Protein AF-A0A379W2W3-F1 (afdb_monomer)

Sequence (124 aa):
MHGTTTGPQAVVPNVKVYTAGKKMALPVEGRGEFAWLLTTEEGEHYKGRVTGGKKLNLPATLPEGYHTLTLTQDEQRTHCRIIVAPPRCYEPQALLEGKNCGGPASSFILCVQKKTGVLAISAI

Radius of gyration: 19.05 Å; Cα contacts (8 Å, |Δi|>4): 194; chains: 1; bounding box: 45×38×50 Å

Solvent-accessible surface area (backbone atoms only — not comparable to full-atom values): 7799 Å² total; per-residue (Å²): 134,86,79,80,78,83,63,90,79,61,46,52,59,64,62,47,79,44,49,49,81,41,90,42,69,44,67,29,42,66,75,58,69,29,41,37,41,37,33,43,72,91,63,54,77,47,74,54,74,43,48,33,71,37,65,47,70,53,74,54,83,54,69,70,46,60,25,44,34,37,39,36,43,95,91,49,74,47,65,26,39,39,32,27,37,69,87,63,80,86,72,58,66,53,61,77,68,70,47,87,78,86,64,66,71,84,79,50,65,90,65,69,81,70,94,57,100,67,91,77,84,78,82,130

InterPro domains:
  IPR048458 MalQ, N-terminal beta-sandwich domain [PF21226] (11-86)

Mean predicted aligned error: 12.09 Å

Nearest PDB structures (foldseek):
  4s3q-assembly3_C  TM=9.446E-01  e=6.949E-14  Escherichia coli K-12
  4s3r-assembly1_A  TM=9.512E-01  e=1.247E-13  Escherichia coli K-12
  4s3p-assembly1_A  TM=8.879E-01  e=2.110E-13  Escherichia coli K-12
  3s5l-assembly1_G  TM=6.372E-01  e=1.552E-02  Homo sapiens
  8w90-assembly2_D  TM=6.416E-01  e=2.204E-02  Homo sapiens

Organism: Salmonella enterica I (NCBI:txid59201)

pLDDT: mean 77.81, std 21.65, range [30.59, 97.12]

Fo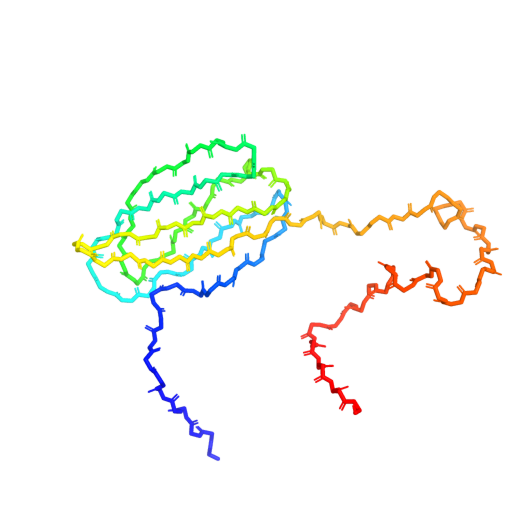ldseek 3Di:
DDDPPDDPDAQFDQEDEAEQQDWDWTQGADADKKWKWKAAPVGDIDIDMDGHRGIDTDDSNRDAAWMWMWIDDPHDIDIYIYGYHYPDFDDDPCVVVVHPPPDPVVVCPSPPPPVDPDPDPDDD

Structure (mmCIF, N/CA/C/O backbone):
data_AF-A0A379W2W3-F1
#
_entry.id   AF-A0A379W2W3-F1
#
loop_
_atom_site.group_PDB
_atom_site.id
_atom_site.type_symbol
_atom_site.label_atom_id
_atom_site.label_alt_id
_atom_site.label_comp_id
_atom_site.label_asym_id
_atom_site.label_entity_id
_atom_site.label_seq_id
_atom_site.pdbx_PDB_ins_code
_atom_site.Cartn_x
_atom_site.Cartn_y
_atom_site.Cartn_z
_atom_site.occupancy
_atom_site.B_iso_or_equiv
_atom_site.auth_seq_id
_atom_site.auth_comp_id
_atom_site.auth_asym_id
_atom_site.auth_atom_id
_atom_site.pdbx_PDB_model_num
ATOM 1 N N . MET A 1 1 ? 9.564 -26.510 20.839 1.00 38.81 1 MET A N 1
ATOM 2 C CA . MET A 1 1 ? 8.478 -25.640 21.340 1.00 38.81 1 MET A CA 1
ATOM 3 C C . MET A 1 1 ? 8.761 -24.234 20.832 1.00 38.81 1 MET A C 1
ATOM 5 O O . MET A 1 1 ? 9.670 -23.597 21.343 1.00 38.81 1 MET A O 1
ATOM 9 N N . HIS A 1 2 ? 8.106 -23.798 19.753 1.00 41.34 2 HIS A N 1
ATOM 10 C CA . HIS A 1 2 ? 8.296 -22.441 19.231 1.00 41.34 2 HIS A CA 1
ATOM 11 C C . HIS A 1 2 ? 7.468 -21.479 20.081 1.00 41.34 2 HIS A C 1
ATOM 13 O O . HIS A 1 2 ? 6.242 -21.495 20.012 1.00 41.34 2 HIS A O 1
ATOM 19 N N . GLY A 1 3 ? 8.140 -20.692 20.922 1.00 35.88 3 GLY A N 1
ATOM 20 C CA . GLY A 1 3 ? 7.509 -19.601 21.651 1.00 35.88 3 GLY A CA 1
ATOM 21 C C . GLY A 1 3 ? 7.083 -18.517 20.669 1.00 35.88 3 GLY A C 1
ATOM 22 O O . GLY A 1 3 ? 7.923 -17.865 20.053 1.00 35.88 3 GLY A O 1
ATOM 23 N N . THR A 1 4 ? 5.779 -18.332 20.502 1.00 41.38 4 THR A N 1
ATOM 24 C CA . THR A 1 4 ? 5.225 -17.125 19.891 1.00 41.38 4 THR A CA 1
ATOM 25 C C . THR A 1 4 ? 5.308 -16.013 20.927 1.00 41.38 4 THR A C 1
ATOM 27 O O . THR A 1 4 ? 4.426 -15.868 21.772 1.00 41.38 4 THR A O 1
ATOM 30 N N . THR A 1 5 ? 6.394 -15.248 20.902 1.00 40.19 5 THR A N 1
ATOM 31 C CA . THR A 1 5 ? 6.471 -13.984 21.635 1.00 40.19 5 THR A CA 1
ATOM 32 C C . THR A 1 5 ? 5.576 -12.980 20.914 1.00 40.19 5 THR A C 1
ATOM 34 O O . THR A 1 5 ? 5.968 -12.403 19.900 1.00 40.19 5 THR A O 1
ATOM 37 N N . THR A 1 6 ? 4.349 -12.804 21.405 1.00 45.97 6 THR A N 1
ATOM 38 C CA . THR A 1 6 ? 3.434 -11.747 20.961 1.00 45.97 6 THR A CA 1
ATOM 39 C C . THR A 1 6 ? 3.998 -10.400 21.409 1.00 45.97 6 THR A C 1
ATOM 41 O O . THR A 1 6 ? 3.735 -9.934 22.515 1.00 45.97 6 THR A O 1
ATOM 44 N N . GLY A 1 7 ? 4.820 -9.790 20.555 1.00 47.72 7 GLY A N 1
ATOM 45 C CA . GLY A 1 7 ? 5.069 -8.352 20.607 1.00 47.72 7 GLY A CA 1
ATOM 46 C C . GLY A 1 7 ? 3.791 -7.571 20.261 1.00 47.72 7 GLY A C 1
ATOM 47 O O . GLY A 1 7 ? 2.829 -8.167 19.769 1.00 47.72 7 GLY A O 1
ATOM 48 N N . PRO A 1 8 ? 3.745 -6.250 20.505 1.00 55.72 8 PRO A N 1
ATOM 49 C CA . PRO A 1 8 ? 2.603 -5.420 20.127 1.00 55.72 8 PRO A CA 1
ATOM 50 C C . PRO A 1 8 ? 2.299 -5.592 18.632 1.00 55.72 8 PRO A C 1
ATOM 52 O O . PRO A 1 8 ? 3.113 -5.266 17.768 1.00 55.72 8 PRO A O 1
ATOM 55 N N . GLN A 1 9 ? 1.134 -6.164 18.332 1.00 64.88 9 GLN A N 1
ATOM 56 C CA . GLN A 1 9 ? 0.707 -6.457 16.970 1.00 64.88 9 GLN A CA 1
ATOM 57 C C . GLN A 1 9 ? 0.292 -5.147 16.294 1.00 64.88 9 GLN A C 1
ATOM 59 O O . GLN A 1 9 ? -0.723 -4.549 16.647 1.00 64.88 9 GLN A O 1
ATOM 64 N N . ALA A 1 10 ? 1.106 -4.674 15.350 1.00 81.44 10 ALA A N 1
ATOM 65 C CA . ALA A 1 10 ? 0.823 -3.453 14.605 1.00 81.44 10 ALA A CA 1
ATOM 66 C C . ALA A 1 10 ? -0.463 -3.603 13.770 1.00 81.44 10 ALA A C 1
ATOM 68 O O . ALA A 1 10 ? -0.676 -4.639 13.139 1.00 81.44 10 ALA A O 1
ATOM 69 N N . VAL A 1 11 ? -1.293 -2.552 13.740 1.00 91.56 11 VAL A N 1
ATOM 70 C CA . VA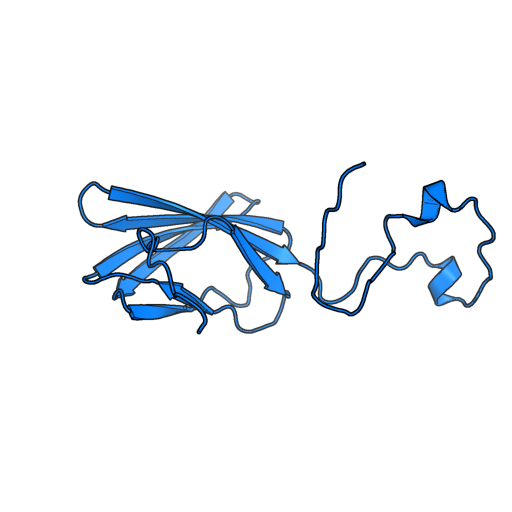L A 1 11 ? -2.562 -2.487 12.979 1.00 91.56 11 VAL A CA 1
ATOM 71 C C . VAL A 1 11 ? -2.341 -2.797 11.496 1.00 91.56 11 VAL A C 1
ATOM 73 O O . VAL A 1 11 ? -3.133 -3.490 10.865 1.00 91.56 11 VAL A O 1
ATOM 76 N N . VAL A 1 12 ? -1.238 -2.304 10.938 1.00 92.69 12 VAL A N 1
ATOM 77 C CA . VAL A 1 12 ? -0.777 -2.604 9.582 1.00 92.69 12 VAL A CA 1
ATOM 78 C C . VAL A 1 12 ? 0.739 -2.796 9.594 1.00 92.69 12 VAL A C 1
ATOM 80 O O . VAL A 1 12 ? 1.421 -2.228 10.448 1.00 92.69 12 VAL A O 1
ATOM 83 N N . PRO A 1 13 ? 1.299 -3.579 8.657 1.00 92.31 13 PRO A N 1
ATOM 84 C CA . PRO A 1 13 ? 2.745 -3.661 8.497 1.00 92.31 13 PRO A CA 1
ATOM 85 C C . PRO A 1 13 ? 3.320 -2.316 8.035 1.00 92.31 13 PRO A C 1
ATOM 87 O O . PRO A 1 13 ? 2.673 -1.583 7.292 1.00 92.31 13 PRO A O 1
ATOM 90 N N . ASN A 1 14 ? 4.581 -2.035 8.373 1.00 90.69 14 ASN A N 1
ATOM 91 C CA . ASN A 1 14 ? 5.267 -0.821 7.910 1.00 90.69 14 ASN A CA 1
ATOM 92 C C . ASN A 1 14 ? 5.394 -0.763 6.379 1.00 90.69 14 ASN A C 1
ATOM 94 O O . ASN A 1 14 ? 5.339 0.313 5.789 1.00 90.69 14 ASN A O 1
ATOM 98 N N . VAL A 1 15 ? 5.567 -1.920 5.729 1.00 93.00 15 VAL A N 1
ATOM 99 C CA . VAL A 1 15 ? 5.700 -2.043 4.272 1.00 93.00 15 VAL A CA 1
ATOM 100 C C . VAL A 1 15 ? 4.920 -3.258 3.781 1.00 93.00 15 VAL A C 1
ATOM 102 O O . VAL A 1 15 ? 4.965 -4.328 4.395 1.00 93.00 15 VAL A O 1
ATOM 105 N N . LYS A 1 16 ? 4.238 -3.117 2.644 1.00 94.06 16 LYS A N 1
ATOM 106 C CA . LYS A 1 16 ? 3.584 -4.214 1.935 1.00 94.06 16 LYS A CA 1
ATOM 107 C C . LYS A 1 16 ? 3.845 -4.114 0.436 1.00 94.06 16 LYS A C 1
ATOM 109 O O . LYS A 1 16 ? 3.624 -3.069 -0.162 1.00 94.06 16 LYS A O 1
ATOM 114 N N . VAL A 1 17 ? 4.272 -5.222 -0.165 1.00 93.44 17 VAL A N 1
ATOM 115 C CA . VAL A 1 17 ? 4.526 -5.320 -1.608 1.00 93.44 17 VAL A CA 1
ATOM 116 C C . VAL A 1 17 ? 3.411 -6.119 -2.280 1.00 93.44 17 VAL A C 1
ATOM 118 O O . VAL A 1 17 ? 3.026 -7.184 -1.788 1.00 93.44 17 VAL A O 1
ATOM 121 N N . TYR A 1 18 ? 2.917 -5.613 -3.405 1.00 92.12 18 TYR A N 1
ATOM 122 C CA . TYR A 1 18 ? 1.964 -6.262 -4.297 1.00 92.12 18 TYR A CA 1
ATOM 123 C C . TYR A 1 18 ? 2.525 -6.351 -5.713 1.00 92.12 18 TYR A C 1
ATOM 125 O O . TYR A 1 18 ? 3.432 -5.617 -6.090 1.00 92.12 18 TYR A O 1
ATOM 133 N N . THR A 1 19 ? 1.956 -7.254 -6.506 1.00 90.50 19 THR A N 1
ATOM 134 C CA . THR A 1 19 ? 2.203 -7.316 -7.948 1.00 90.50 19 THR A CA 1
ATOM 135 C C . THR A 1 19 ? 1.086 -6.582 -8.679 1.00 90.50 19 THR A C 1
ATOM 137 O O . THR A 1 19 ? -0.088 -6.823 -8.376 1.00 90.50 19 THR A O 1
ATOM 140 N N . ALA A 1 20 ? 1.440 -5.741 -9.649 1.00 89.44 20 ALA A N 1
ATOM 141 C CA . ALA A 1 20 ? 0.487 -5.063 -10.523 1.00 89.44 20 ALA A CA 1
ATOM 142 C C . ALA A 1 20 ? -0.493 -6.057 -11.175 1.00 89.44 20 ALA A C 1
ATOM 144 O O . ALA A 1 20 ? -0.138 -7.197 -11.494 1.00 89.44 20 ALA A O 1
ATOM 145 N N . GLY A 1 21 ? -1.756 -5.647 -11.318 1.00 86.75 21 GLY A N 1
ATOM 146 C CA . GLY A 1 21 ? -2.816 -6.463 -11.923 1.00 86.75 21 GLY A CA 1
ATOM 147 C C . GLY A 1 21 ? -3.317 -7.648 -11.081 1.00 86.75 21 GLY A C 1
ATOM 148 O O . GLY A 1 21 ? -4.225 -8.357 -11.516 1.00 86.75 21 GLY A O 1
ATOM 149 N N . LYS A 1 22 ? -2.778 -7.885 -9.875 1.00 88.44 22 LYS A N 1
ATOM 150 C CA . LYS A 1 22 ? -3.295 -8.902 -8.939 1.00 88.44 22 LYS A CA 1
ATOM 151 C C . LYS A 1 22 ? -4.182 -8.279 -7.865 1.00 88.44 22 LYS A C 1
ATOM 153 O O . LYS A 1 22 ? -4.084 -7.100 -7.547 1.00 88.44 22 LYS A O 1
ATOM 158 N N . LYS A 1 23 ? -5.029 -9.106 -7.242 1.00 90.88 23 LYS A N 1
ATOM 159 C CA . LYS A 1 23 ? -5.846 -8.692 -6.096 1.00 90.88 23 LYS A CA 1
ATOM 160 C C . LYS A 1 23 ? -4.951 -8.294 -4.918 1.00 90.88 23 LYS A C 1
ATOM 162 O O . LYS A 1 23 ? -4.215 -9.124 -4.385 1.00 90.88 23 LYS A O 1
ATOM 167 N N . MET A 1 24 ? -5.067 -7.044 -4.485 1.00 93.12 24 MET A N 1
ATOM 168 C CA . MET A 1 24 ? -4.293 -6.478 -3.383 1.00 93.12 24 MET A CA 1
ATOM 169 C C . MET A 1 24 ? -5.160 -6.414 -2.125 1.00 93.12 24 MET A C 1
ATOM 171 O O . MET A 1 24 ? -6.105 -5.632 -2.061 1.00 93.12 24 MET A O 1
ATOM 175 N N . ALA A 1 25 ? -4.866 -7.260 -1.137 1.00 94.38 25 ALA A N 1
ATOM 176 C CA . ALA A 1 25 ? -5.622 -7.342 0.112 1.00 94.38 25 ALA A CA 1
ATOM 177 C C . ALA A 1 25 ? -4.690 -7.189 1.321 1.00 94.38 25 ALA A C 1
ATOM 179 O O . ALA A 1 25 ? -3.893 -8.086 1.616 1.00 94.38 25 ALA A O 1
ATOM 180 N N . LEU A 1 26 ? -4.811 -6.063 2.024 1.00 94.12 26 LEU A N 1
ATOM 181 C CA . LEU A 1 26 ? -4.034 -5.748 3.218 1.00 94.12 26 LEU A CA 1
ATOM 182 C C . LEU A 1 26 ? -4.803 -6.209 4.464 1.00 94.12 26 LEU A C 1
ATOM 184 O O . LEU A 1 26 ? -5.919 -5.735 4.675 1.00 94.12 26 LEU A O 1
ATOM 188 N N . PRO A 1 27 ? -4.260 -7.116 5.293 1.00 93.19 27 PRO A N 1
ATOM 189 C CA . PRO A 1 27 ? -4.851 -7.388 6.597 1.00 93.19 27 PRO A CA 1
ATOM 190 C C . PRO A 1 27 ? -4.731 -6.141 7.479 1.00 93.19 27 PRO A C 1
ATOM 192 O O . PRO A 1 27 ? -3.654 -5.552 7.567 1.00 93.19 27 PRO A O 1
ATOM 195 N N . VAL A 1 28 ? -5.845 -5.740 8.088 1.00 94.25 28 VAL A N 1
ATOM 196 C CA . VAL A 1 28 ? -5.888 -4.673 9.088 1.00 94.25 28 VAL A CA 1
ATOM 197 C C . VAL A 1 28 ? -6.185 -5.329 10.423 1.00 94.25 28 VAL A C 1
ATOM 199 O O . VAL A 1 28 ? -7.273 -5.867 10.622 1.00 94.25 28 VAL A O 1
ATOM 202 N N . GLU A 1 29 ? -5.209 -5.324 11.316 1.00 93.38 29 GLU A N 1
ATOM 203 C CA . GLU A 1 29 ? -5.316 -5.886 12.659 1.00 93.38 29 GLU A CA 1
ATOM 204 C C . GLU A 1 29 ? -5.980 -4.888 13.620 1.00 93.38 29 GLU A C 1
ATOM 206 O O . GLU A 1 29 ? -6.166 -3.713 13.307 1.00 93.38 29 GLU A O 1
ATOM 211 N N . GLY A 1 30 ? -6.359 -5.351 14.809 1.00 89.62 30 GLY A N 1
ATOM 212 C CA . GLY A 1 30 ? -7.035 -4.518 15.806 1.00 89.62 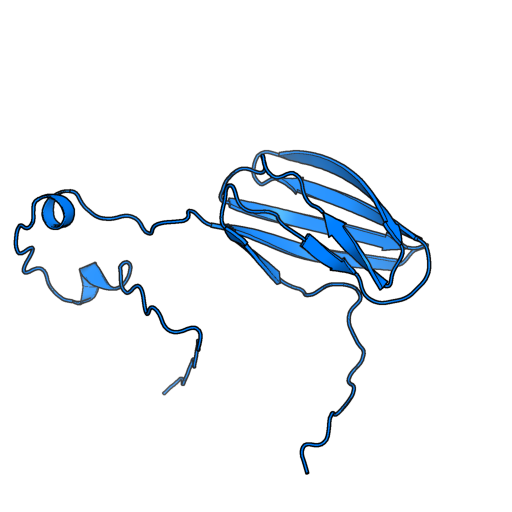30 GLY A CA 1
ATOM 213 C C . GLY A 1 30 ? -8.561 -4.561 15.703 1.00 89.62 30 GLY A C 1
ATOM 214 O O . GLY A 1 30 ? -9.144 -5.480 15.125 1.00 89.62 30 GLY A O 1
ATOM 215 N N . ARG A 1 31 ? -9.231 -3.598 16.340 1.00 90.62 31 ARG A N 1
ATOM 216 C CA . ARG A 1 31 ? -10.695 -3.564 16.497 1.00 90.62 31 ARG A CA 1
ATOM 217 C C . ARG A 1 31 ? -11.231 -2.167 16.211 1.00 90.62 31 ARG A C 1
ATOM 219 O O . ARG A 1 31 ? -10.520 -1.186 16.382 1.00 90.62 31 ARG A O 1
ATOM 226 N N . GLY A 1 32 ? -12.505 -2.090 15.837 1.00 92.50 32 GLY A N 1
ATOM 227 C CA . GLY A 1 32 ? -13.165 -0.830 15.496 1.00 92.50 32 GLY A CA 1
ATOM 228 C C . GLY A 1 32 ? -13.060 -0.489 14.012 1.00 92.50 32 GLY A C 1
ATOM 229 O O . GLY A 1 32 ? -12.686 -1.331 13.193 1.00 92.50 32 GLY A O 1
ATOM 230 N N . GLU A 1 33 ? -13.460 0.728 13.664 1.00 95.88 33 GLU A N 1
ATOM 231 C CA . GLU A 1 33 ? -13.438 1.238 12.296 1.00 95.88 33 GLU A CA 1
ATOM 232 C C . GLU A 1 33 ? -12.245 2.182 12.103 1.00 95.88 33 GLU A C 1
ATOM 234 O O . GLU A 1 33 ? -12.018 3.082 12.906 1.00 95.88 33 GLU A O 1
ATOM 239 N N . PHE A 1 34 ? -11.499 1.976 11.022 1.00 96.44 34 PHE A N 1
ATOM 240 C CA . PHE A 1 34 ? -10.379 2.809 10.605 1.00 96.44 34 PHE A CA 1
ATOM 241 C C . PHE A 1 34 ? -10.770 3.565 9.341 1.00 96.44 34 PHE A C 1
ATOM 243 O O . PHE A 1 34 ? -11.203 2.954 8.357 1.00 96.44 34 PHE A O 1
ATOM 250 N N . ALA A 1 35 ? -10.570 4.879 9.330 1.00 96.94 35 ALA A N 1
ATOM 251 C CA . ALA A 1 35 ? -10.544 5.642 8.091 1.00 96.94 35 ALA A CA 1
ATOM 252 C C . ALA A 1 35 ? -9.183 5.437 7.425 1.00 96.94 35 ALA A C 1
ATOM 254 O O . ALA A 1 35 ? -8.156 5.494 8.095 1.00 96.94 35 ALA A O 1
ATOM 255 N N . TRP A 1 36 ? -9.148 5.207 6.118 1.00 96.81 36 TRP A N 1
ATOM 256 C CA . TRP A 1 36 ? -7.892 5.050 5.394 1.00 96.81 36 TRP A CA 1
ATOM 257 C C . TRP A 1 36 ? -7.787 6.042 4.240 1.00 96.81 36 TRP A C 1
ATOM 259 O O . TRP A 1 36 ? -8.787 6.394 3.611 1.00 96.81 36 TRP A O 1
ATOM 269 N N . LEU A 1 37 ? -6.558 6.481 3.980 1.00 97.12 37 LEU A N 1
ATOM 270 C CA . LEU A 1 37 ? -6.166 7.331 2.863 1.00 97.12 37 LEU A CA 1
ATOM 271 C C . LEU A 1 37 ? -4.923 6.726 2.209 1.00 97.12 37 LEU A C 1
ATOM 273 O O . LEU A 1 37 ? -3.880 6.601 2.848 1.00 97.12 37 LEU A O 1
ATOM 277 N N . LEU A 1 38 ? -5.043 6.350 0.945 1.00 96.94 38 LEU A N 1
ATOM 278 C CA . LEU A 1 38 ? -3.948 5.922 0.090 1.00 96.94 38 LEU A CA 1
ATOM 279 C C . LEU A 1 38 ? -3.590 7.073 -0.848 1.00 96.94 38 LEU A C 1
ATOM 281 O O . LEU A 1 38 ? -4.435 7.519 -1.619 1.00 96.94 38 LEU A O 1
ATOM 285 N N . THR A 1 39 ? -2.341 7.510 -0.800 1.00 96.50 39 THR A N 1
ATOM 286 C CA . THR A 1 39 ? -1.764 8.486 -1.725 1.00 96.50 39 THR A CA 1
ATOM 287 C C . THR A 1 39 ? -0.804 7.755 -2.646 1.00 96.50 39 THR A C 1
ATOM 289 O O . THR A 1 39 ? 0.138 7.109 -2.173 1.00 96.50 39 THR A O 1
ATOM 292 N N . THR A 1 40 ? -1.070 7.817 -3.946 1.00 95.38 40 THR A N 1
ATOM 293 C CA . THR A 1 40 ? -0.179 7.257 -4.965 1.00 95.38 40 THR A CA 1
ATOM 294 C C . THR A 1 40 ? 1.100 8.079 -5.092 1.00 95.38 40 THR A C 1
ATOM 296 O O . THR A 1 40 ? 1.215 9.160 -4.521 1.00 95.38 40 THR A O 1
ATOM 299 N N . GLU A 1 41 ? 2.067 7.563 -5.848 1.00 92.56 41 GLU A N 1
ATOM 300 C CA . GLU A 1 41 ? 3.310 8.286 -6.134 1.00 92.56 41 GLU A CA 1
ATOM 301 C C . GLU A 1 41 ? 3.037 9.562 -6.941 1.00 92.56 41 GLU A C 1
ATOM 303 O O . GLU A 1 41 ? 3.629 10.606 -6.689 1.00 92.56 41 GLU A O 1
ATOM 308 N N . GLU A 1 42 ? 2.067 9.483 -7.851 1.00 92.25 42 GLU A N 1
ATOM 309 C CA . GLU A 1 42 ? 1.642 10.569 -8.736 1.00 92.25 42 GLU A CA 1
ATOM 310 C C . GLU A 1 42 ? 0.733 11.595 -8.036 1.00 92.25 42 GLU A C 1
ATOM 312 O O . GLU A 1 42 ? 0.370 12.608 -8.624 1.00 92.25 42 GLU A O 1
ATOM 317 N N . GLY A 1 43 ? 0.372 11.360 -6.768 1.00 91.81 43 GLY A N 1
ATOM 318 C CA . GLY A 1 43 ? -0.450 12.271 -5.967 1.00 91.81 43 GLY A CA 1
ATOM 319 C C . GLY A 1 43 ? -1.953 11.977 -5.981 1.00 91.81 43 GLY A C 1
ATOM 320 O O . GLY A 1 43 ? -2.695 12.617 -5.243 1.00 91.81 43 GLY A O 1
ATOM 321 N N . GLU A 1 44 ? -2.417 10.978 -6.735 1.00 94.50 44 GLU A N 1
ATOM 322 C CA . GLU A 1 44 ? -3.815 10.526 -6.681 1.00 94.50 44 GLU A CA 1
ATOM 323 C C . GLU A 1 44 ? -4.180 9.985 -5.292 1.00 94.50 44 GLU A C 1
ATOM 325 O O . GLU A 1 44 ? -3.385 9.285 -4.651 1.00 94.50 44 GLU A O 1
ATOM 330 N N . HIS A 1 45 ? -5.408 10.259 -4.848 1.00 94.31 45 HIS A N 1
ATOM 331 C CA . HIS A 1 45 ? -5.884 9.896 -3.517 1.00 94.31 45 HIS A CA 1
ATOM 332 C C . HIS A 1 45 ? -7.077 8.941 -3.565 1.00 94.31 45 HIS A C 1
ATOM 334 O O . HIS A 1 45 ? -8.118 9.238 -4.147 1.00 94.31 45 HIS A O 1
ATOM 340 N N . TYR A 1 46 ? -6.976 7.843 -2.822 1.00 94.88 46 TYR A N 1
ATOM 341 C CA . TYR A 1 46 ? -8.078 6.922 -2.564 1.00 94.88 46 TYR A CA 1
ATOM 342 C C . TYR A 1 46 ? -8.384 6.913 -1.076 1.00 94.88 46 TYR A C 1
ATOM 344 O O . TYR A 1 46 ? -7.476 6.909 -0.249 1.00 94.88 46 TYR A O 1
ATOM 352 N N . LYS A 1 47 ? -9.662 6.886 -0.714 1.00 95.38 47 LYS A N 1
ATOM 353 C CA . LYS A 1 47 ? -10.080 6.901 0.688 1.00 95.38 47 LYS A CA 1
ATOM 354 C C . LYS A 1 47 ? -11.255 5.977 0.933 1.00 95.38 47 LYS A C 1
ATOM 356 O O . LYS A 1 47 ? -12.038 5.694 0.028 1.00 95.38 47 LYS A O 1
ATOM 361 N N . GLY A 1 48 ? -11.415 5.574 2.182 1.00 95.56 48 GLY A N 1
ATOM 362 C CA . GLY A 1 48 ? -12.557 4.786 2.610 1.00 95.56 48 GLY A CA 1
ATOM 363 C C . GLY A 1 48 ? -12.485 4.449 4.087 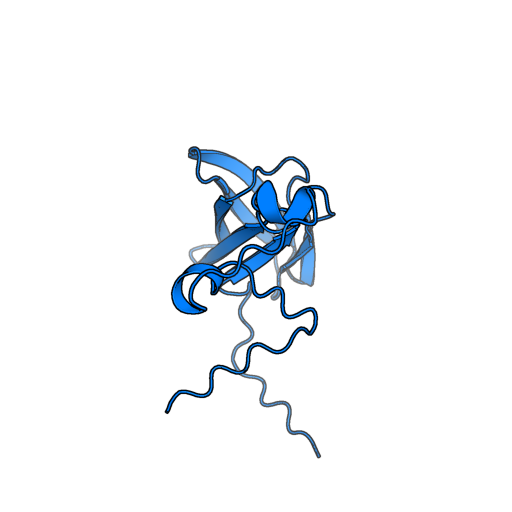1.00 95.56 48 GLY A C 1
ATOM 364 O O . GLY A 1 48 ? -11.757 5.082 4.854 1.00 95.56 48 GLY A O 1
ATOM 365 N N . ARG A 1 49 ? -13.251 3.433 4.480 1.00 96.31 49 ARG A N 1
ATOM 366 C CA . ARG A 1 49 ? -13.219 2.878 5.831 1.00 96.31 49 ARG A CA 1
ATOM 367 C C . ARG A 1 49 ? -13.036 1.370 5.799 1.00 96.31 49 ARG A C 1
ATOM 369 O O . ARG A 1 49 ? -13.369 0.720 4.807 1.00 96.31 49 ARG A O 1
ATOM 376 N N . VAL A 1 50 ? -12.470 0.819 6.865 1.00 95.81 50 VAL A N 1
ATOM 377 C CA . VAL A 1 50 ? -12.278 -0.622 7.039 1.00 95.81 50 VAL A CA 1
ATOM 378 C C . VAL A 1 50 ? -12.401 -0.989 8.511 1.00 95.81 50 VAL A C 1
ATOM 380 O O . VAL A 1 50 ? -11.935 -0.268 9.384 1.00 95.81 50 VAL A O 1
ATOM 383 N N . THR A 1 51 ? -13.043 -2.117 8.801 1.00 95.69 51 THR A N 1
ATOM 384 C CA . THR A 1 51 ? -13.102 -2.656 10.163 1.00 95.69 51 THR A CA 1
ATOM 385 C C . THR A 1 51 ? -11.820 -3.428 10.478 1.00 95.69 51 THR A C 1
ATOM 387 O O . THR A 1 51 ? -11.398 -4.252 9.665 1.00 95.69 51 THR A O 1
ATOM 390 N N . GLY A 1 52 ? -11.245 -3.225 11.663 1.00 93.88 52 GLY A N 1
ATOM 391 C CA . GLY A 1 52 ? -10.167 -4.069 12.184 1.00 93.88 52 GLY A CA 1
ATOM 392 C C . GLY A 1 52 ? -10.567 -5.548 12.225 1.00 93.88 52 GLY A C 1
ATOM 393 O O . GLY A 1 52 ? -11.735 -5.889 12.430 1.00 93.88 52 GLY A O 1
ATOM 394 N N . GLY A 1 53 ? -9.609 -6.427 11.949 1.00 92.25 53 GLY A N 1
ATOM 395 C CA . GLY A 1 53 ? -9.812 -7.861 11.740 1.00 92.25 53 GLY A CA 1
ATOM 396 C C . GLY A 1 53 ? -10.286 -8.232 10.328 1.00 92.25 53 GLY A C 1
ATOM 397 O O . GLY A 1 53 ? -10.428 -9.418 10.024 1.00 92.25 53 GLY A O 1
ATOM 398 N N . LYS A 1 54 ? -10.531 -7.255 9.441 1.00 94.25 54 LYS A N 1
ATOM 399 C CA . LYS A 1 54 ? -10.869 -7.493 8.026 1.00 94.25 54 LYS A CA 1
ATOM 400 C C . LYS A 1 54 ? -9.694 -7.172 7.105 1.00 94.25 54 LYS A C 1
ATOM 402 O O . LYS A 1 54 ? -8.697 -6.564 7.484 1.00 94.25 54 LYS A O 1
ATOM 407 N N . LYS A 1 55 ? -9.830 -7.592 5.846 1.00 93.75 55 LYS A N 1
ATOM 408 C CA . LYS A 1 55 ? -8.886 -7.256 4.779 1.00 93.75 55 LYS A CA 1
ATOM 409 C C . LYS A 1 55 ? -9.366 -6.017 4.030 1.00 93.75 55 LYS A C 1
ATOM 411 O O . LYS A 1 55 ? -10.471 -6.019 3.488 1.00 93.75 55 LYS A O 1
ATOM 416 N N . LEU A 1 56 ? -8.520 -4.996 3.966 1.00 94.94 56 LEU A N 1
ATOM 417 C CA . LEU A 1 56 ? -8.691 -3.849 3.086 1.00 94.94 56 LEU A CA 1
ATOM 418 C C . LEU A 1 56 ? -8.292 -4.254 1.664 1.00 94.94 56 LEU A C 1
ATOM 420 O O . LEU A 1 56 ? -7.133 -4.580 1.415 1.00 94.94 56 LEU A O 1
ATOM 424 N N . ASN A 1 57 ? -9.242 -4.232 0.730 1.00 94.56 57 ASN A N 1
ATOM 425 C CA . ASN A 1 57 ? -8.929 -4.417 -0.684 1.00 94.56 57 ASN A CA 1
ATOM 426 C C . ASN A 1 57 ? -8.524 -3.067 -1.279 1.00 94.56 57 ASN A C 1
ATOM 428 O O . ASN A 1 57 ? -9.311 -2.122 -1.241 1.00 94.56 57 ASN A O 1
ATOM 432 N N . LEU A 1 58 ? -7.309 -2.988 -1.814 1.00 93.12 58 LEU A N 1
ATOM 433 C CA . LEU A 1 58 ? -6.845 -1.811 -2.543 1.00 93.12 58 LEU A CA 1
ATOM 434 C C . LEU A 1 58 ? -7.330 -1.876 -4.004 1.00 93.12 58 LEU A C 1
ATOM 436 O O . LEU A 1 58 ? -7.609 -2.975 -4.502 1.00 93.12 58 LEU A O 1
ATOM 440 N N . PRO A 1 59 ? -7.432 -0.731 -4.703 1.00 89.56 59 PRO A N 1
ATOM 441 C CA . PRO A 1 59 ? -7.774 -0.706 -6.121 1.00 89.56 59 PRO A CA 1
ATOM 442 C C . PRO A 1 59 ? -6.807 -1.567 -6.942 1.00 89.56 59 PRO A C 1
ATOM 444 O O . PRO A 1 59 ? -5.593 -1.447 -6.808 1.00 89.56 59 PRO A O 1
ATOM 447 N N . ALA A 1 60 ? -7.334 -2.428 -7.816 1.00 84.38 60 ALA A N 1
ATOM 448 C CA . ALA A 1 60 ? -6.501 -3.252 -8.699 1.00 84.38 60 ALA A CA 1
ATOM 449 C C . ALA A 1 60 ? -5.821 -2.434 -9.816 1.00 84.38 60 ALA A C 1
ATOM 451 O O . ALA A 1 60 ? -4.865 -2.905 -10.423 1.00 84.38 60 ALA A O 1
ATOM 452 N N . THR A 1 61 ? -6.316 -1.220 -10.068 1.00 87.50 61 THR A N 1
ATOM 453 C CA . THR A 1 61 ? -5.819 -0.254 -11.058 1.00 87.50 61 THR A CA 1
ATOM 454 C C . THR A 1 61 ? -4.710 0.646 -10.513 1.00 87.50 61 THR A C 1
ATOM 456 O O . THR A 1 61 ? -4.393 1.658 -11.129 1.00 87.50 61 THR A O 1
ATOM 459 N N . LEU A 1 62 ? -4.163 0.332 -9.336 1.00 90.88 62 LEU A N 1
ATOM 460 C CA . LEU A 1 62 ? -3.078 1.109 -8.754 1.00 90.88 62 LEU A CA 1
ATOM 461 C C . LEU A 1 62 ? -1.831 0.993 -9.652 1.00 90.88 62 LEU A C 1
ATOM 463 O O . LEU A 1 62 ? -1.477 -0.138 -10.011 1.00 90.88 62 LEU A O 1
ATOM 467 N N . PRO A 1 63 ? -1.195 2.117 -10.035 1.00 92.62 63 PRO A N 1
ATOM 468 C CA . P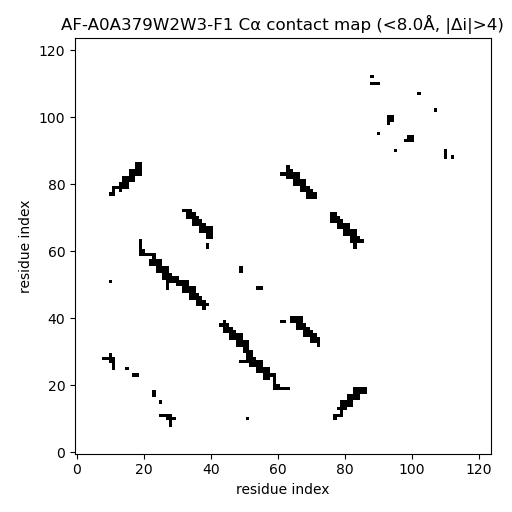RO A 1 63 ? -0.005 2.087 -10.878 1.00 92.62 63 PRO A CA 1
ATOM 469 C C . PRO A 1 63 ? 1.156 1.393 -10.163 1.00 92.62 63 PRO A C 1
ATOM 471 O O . PRO A 1 63 ? 1.141 1.198 -8.950 1.00 92.62 63 PRO A O 1
ATOM 474 N N . GLU A 1 64 ? 2.167 0.994 -10.926 1.00 92.94 64 GLU A N 1
ATOM 475 C CA . GLU A 1 64 ? 3.431 0.534 -10.353 1.00 92.94 64 GLU A CA 1
ATOM 476 C C . GLU A 1 64 ? 4.149 1.702 -9.671 1.00 92.94 64 GLU A C 1
ATOM 478 O O . GLU A 1 64 ? 4.111 2.825 -10.167 1.00 92.94 64 GLU A O 1
ATOM 483 N N . GLY A 1 65 ? 4.795 1.444 -8.534 1.00 92.00 65 GLY A N 1
ATOM 484 C CA . GLY A 1 65 ? 5.517 2.477 -7.794 1.00 92.00 65 GLY A CA 1
ATOM 485 C C . GLY A 1 65 ? 5.364 2.392 -6.281 1.00 92.00 65 GLY A C 1
ATOM 486 O O . GLY A 1 65 ? 5.007 1.351 -5.708 1.00 92.00 65 GLY A O 1
ATOM 487 N N . TYR A 1 66 ? 5.680 3.509 -5.630 1.00 94.81 66 TYR A N 1
ATOM 488 C CA . TYR A 1 66 ? 5.704 3.658 -4.180 1.00 94.81 66 TYR A CA 1
ATOM 489 C C . TYR A 1 66 ? 4.547 4.531 -3.707 1.00 94.81 66 TYR A C 1
ATOM 491 O O . TYR A 1 66 ? 4.445 5.716 -4.011 1.00 94.81 66 TYR A O 1
ATOM 499 N N . HIS A 1 67 ? 3.677 3.959 -2.888 1.00 95.88 67 HIS A N 1
ATOM 500 C CA . HIS A 1 67 ? 2.493 4.635 -2.378 1.00 95.88 67 HIS A CA 1
ATOM 501 C C . HIS A 1 67 ? 2.496 4.661 -0.857 1.00 95.88 67 HIS A C 1
ATOM 503 O O . HIS A 1 67 ? 3.135 3.844 -0.181 1.00 95.88 67 HIS A O 1
ATOM 509 N N . THR A 1 68 ? 1.747 5.605 -0.307 1.00 96.75 68 THR A N 1
ATOM 510 C CA . THR A 1 68 ? 1.620 5.777 1.137 1.00 96.75 68 THR A CA 1
ATOM 511 C C . THR A 1 68 ? 0.181 5.540 1.548 1.00 96.75 68 THR A C 1
ATOM 513 O O . THR A 1 68 ? -0.714 6.276 1.148 1.00 96.75 68 THR A O 1
ATOM 516 N N . LEU A 1 69 ? -0.039 4.522 2.371 1.00 97.00 69 LEU A N 1
ATOM 517 C CA . LEU A 1 69 ? -1.313 4.262 3.020 1.00 97.00 69 LEU A CA 1
ATOM 518 C C . LEU A 1 69 ? -1.252 4.768 4.461 1.00 97.00 69 LEU A C 1
ATOM 520 O O . LEU A 1 69 ? -0.344 4.425 5.213 1.00 97.00 69 LEU A O 1
ATOM 524 N N . THR A 1 70 ? -2.240 5.556 4.852 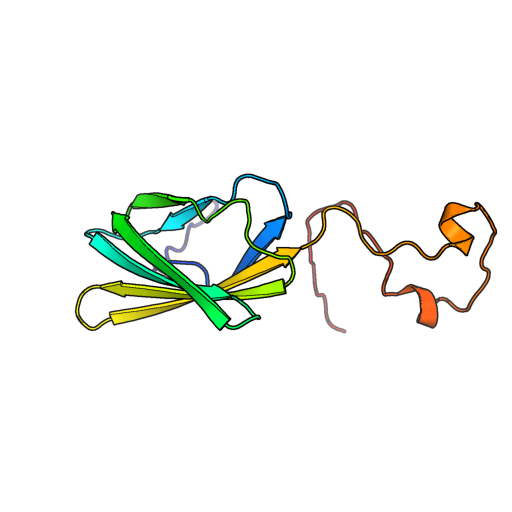1.00 96.25 70 THR A N 1
ATOM 525 C CA . THR A 1 70 ? -2.423 6.025 6.225 1.00 96.25 70 THR A CA 1
ATOM 526 C C . THR A 1 70 ? -3.752 5.505 6.744 1.00 96.25 70 THR A C 1
ATOM 528 O O . THR A 1 70 ? -4.780 5.727 6.107 1.00 96.25 70 THR A O 1
ATOM 531 N N . LEU A 1 71 ? -3.734 4.812 7.880 1.00 96.12 71 LEU A N 1
ATOM 532 C CA . LEU A 1 71 ? -4.929 4.467 8.644 1.00 96.12 71 LEU A CA 1
ATOM 533 C C . LEU A 1 71 ? -5.047 5.427 9.822 1.00 96.12 71 LEU A C 1
ATOM 535 O O . LEU A 1 71 ? -4.064 5.674 10.514 1.00 96.12 71 LEU A O 1
ATOM 539 N N . THR A 1 72 ? -6.253 5.925 10.051 1.00 96.00 72 THR A N 1
ATOM 540 C CA . THR A 1 72 ? -6.598 6.816 11.152 1.00 96.00 72 THR A CA 1
ATOM 541 C C . THR A 1 72 ? -7.738 6.196 11.946 1.00 96.00 72 THR A C 1
ATOM 543 O O . THR A 1 72 ? -8.780 5.855 11.378 1.00 96.00 72 THR A O 1
ATOM 546 N N . GLN A 1 73 ? -7.546 6.074 13.253 1.00 94.69 73 GLN A N 1
ATOM 547 C CA . GLN A 1 73 ? -8.582 5.714 14.216 1.00 94.69 73 GLN A CA 1
ATOM 548 C C . GLN A 1 73 ? -8.471 6.680 15.388 1.00 94.69 73 GLN A C 1
ATOM 550 O O . GLN A 1 73 ? -7.411 6.781 16.005 1.00 94.69 73 GLN A O 1
ATOM 555 N N . ASP A 1 74 ? -9.553 7.407 15.657 1.00 90.75 74 ASP A N 1
ATOM 556 C CA . ASP A 1 74 ? -9.575 8.510 16.617 1.00 90.75 74 ASP A CA 1
ATOM 557 C C . ASP A 1 74 ? -8.432 9.508 16.329 1.00 90.75 74 ASP A C 1
ATOM 559 O O . ASP A 1 74 ? -8.393 10.104 15.249 1.00 90.75 74 ASP A O 1
ATOM 563 N N . GLU A 1 75 ? -7.471 9.660 17.242 1.00 90.56 75 GLU A N 1
ATOM 564 C CA . GLU A 1 75 ? -6.285 10.515 17.065 1.00 90.56 75 GLU A CA 1
ATOM 565 C C . GLU A 1 75 ? -5.036 9.750 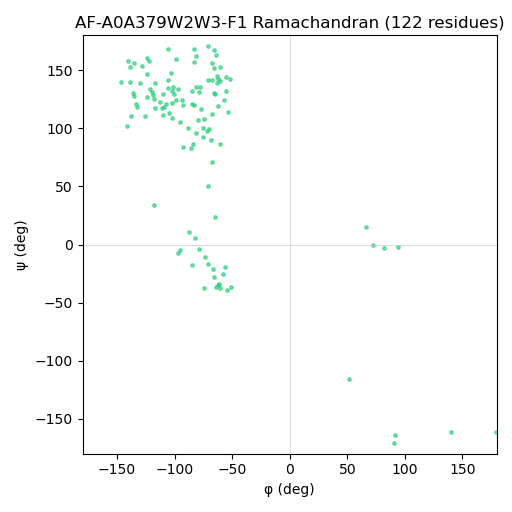16.600 1.00 90.56 75 GLU A C 1
ATOM 567 O O . GLU A 1 75 ? -4.015 10.354 16.259 1.00 90.56 75 GLU A O 1
ATOM 572 N N . GLN A 1 76 ? -5.097 8.418 16.548 1.00 90.81 76 GLN A N 1
ATOM 573 C CA . GLN A 1 76 ? -3.959 7.595 16.157 1.00 90.81 76 GLN A CA 1
ATOM 574 C C . GLN A 1 76 ? -3.875 7.471 14.641 1.00 90.81 76 GLN A C 1
ATOM 576 O O . GLN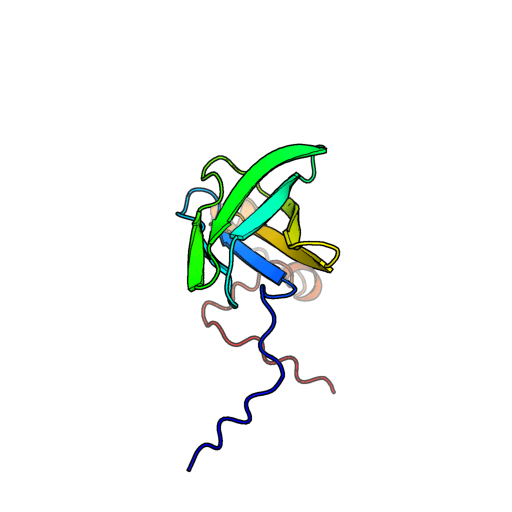 A 1 76 ? -4.851 7.139 13.963 1.00 90.81 76 GLN A O 1
ATOM 581 N N . ARG A 1 77 ? -2.671 7.696 14.108 1.00 94.00 77 ARG A N 1
ATOM 582 C CA . ARG A 1 77 ? -2.350 7.489 12.696 1.00 94.00 77 ARG A CA 1
ATOM 583 C C . ARG A 1 77 ? -1.254 6.451 12.553 1.00 94.00 77 ARG A C 1
ATOM 585 O O . ARG A 1 77 ? -0.215 6.534 13.202 1.00 94.00 77 ARG A O 1
ATOM 592 N N . THR A 1 78 ? -1.478 5.489 11.673 1.00 94.00 78 THR A N 1
ATOM 593 C CA . THR A 1 78 ? -0.501 4.460 11.326 1.00 94.00 78 THR A CA 1
ATOM 594 C C . THR A 1 78 ? -0.216 4.526 9.838 1.00 94.00 78 THR A C 1
ATOM 596 O O . THR A 1 78 ? -1.133 4.607 9.021 1.00 94.00 78 THR A O 1
ATOM 599 N N . HIS A 1 79 ? 1.063 4.475 9.482 1.00 94.38 79 HIS A N 1
ATOM 600 C CA . HIS A 1 79 ? 1.509 4.536 8.099 1.00 94.38 79 HIS A CA 1
ATOM 601 C C . HIS A 1 79 ? 1.976 3.164 7.615 1.00 94.38 79 HIS A C 1
ATOM 603 O O . HIS A 1 79 ? 2.627 2.417 8.342 1.00 94.38 79 HIS A O 1
ATOM 609 N N . CYS A 1 80 ? 1.667 2.857 6.361 1.00 94.44 80 CYS A N 1
ATOM 610 C CA . CYS A 1 80 ? 2.109 1.672 5.648 1.00 94.44 80 CYS A CA 1
ATOM 611 C C . CYS A 1 80 ? 2.572 2.090 4.250 1.00 94.44 80 CYS A C 1
ATOM 613 O O . CYS A 1 80 ? 1.840 2.753 3.513 1.00 94.44 80 CYS A O 1
ATOM 615 N N . ARG A 1 81 ? 3.786 1.700 3.861 1.00 95.94 81 ARG A N 1
ATOM 616 C CA . ARG A 1 81 ? 4.265 1.880 2.490 1.00 95.94 81 ARG A CA 1
ATOM 617 C C . ARG A 1 81 ? 3.759 0.740 1.620 1.00 95.94 81 ARG A C 1
ATOM 619 O O . ARG A 1 81 ? 4.085 -0.419 1.871 1.00 95.94 81 ARG A O 1
ATOM 626 N N . ILE A 1 82 ? 2.996 1.073 0.588 1.00 94.75 82 ILE A N 1
ATOM 627 C CA . ILE A 1 82 ? 2.520 0.113 -0.404 1.00 94.75 82 ILE A CA 1
ATOM 628 C C . ILE A 1 82 ? 3.438 0.198 -1.617 1.00 94.75 82 ILE A C 1
ATOM 630 O O . ILE A 1 82 ? 3.623 1.275 -2.168 1.00 94.75 82 ILE A O 1
ATOM 634 N N . ILE A 1 83 ? 4.023 -0.924 -2.020 1.00 94.56 83 ILE A N 1
ATOM 635 C CA . ILE A 1 83 ? 4.867 -1.012 -3.214 1.00 94.56 83 ILE A CA 1
ATOM 636 C C . ILE A 1 83 ? 4.137 -1.883 -4.223 1.00 94.56 83 ILE A C 1
ATOM 638 O O . ILE A 1 83 ? 3.825 -3.036 -3.917 1.00 94.56 83 ILE A O 1
ATOM 642 N N . VAL A 1 84 ? 3.873 -1.355 -5.411 1.00 93.88 84 VAL A N 1
ATOM 643 C CA . VAL A 1 84 ? 3.309 -2.127 -6.520 1.00 93.88 84 VAL A CA 1
ATOM 644 C C . VAL A 1 84 ? 4.425 -2.390 -7.516 1.00 93.88 84 VAL A C 1
ATOM 646 O O . VAL A 1 84 ? 4.955 -1.467 -8.123 1.00 93.88 84 VAL A O 1
ATOM 649 N N . ALA A 1 85 ? 4.807 -3.657 -7.645 1.00 91.44 85 ALA A N 1
ATOM 650 C CA . ALA A 1 85 ? 5.877 -4.091 -8.529 1.00 91.44 85 ALA A CA 1
ATOM 651 C C . ALA A 1 85 ? 5.320 -4.735 -9.812 1.00 91.44 85 ALA A C 1
ATOM 653 O O . ALA A 1 85 ? 4.295 -5.433 -9.744 1.00 91.44 85 ALA A O 1
ATOM 654 N N . PRO A 1 86 ? 6.017 -4.592 -10.952 1.00 88.06 86 PRO A N 1
ATOM 655 C CA . PRO A 1 86 ? 5.679 -5.315 -12.167 1.00 88.06 86 PRO A CA 1
ATOM 656 C C . PRO A 1 86 ? 5.767 -6.833 -11.959 1.00 88.06 86 PRO A C 1
ATOM 658 O O . PRO A 1 86 ? 6.551 -7.323 -11.137 1.00 88.06 86 PRO A O 1
ATOM 661 N N . PRO A 1 87 ? 5.001 -7.625 -12.730 1.00 84.50 87 PRO A N 1
ATOM 662 C CA . PRO A 1 87 ? 5.063 -9.085 -12.670 1.00 84.50 87 PRO A CA 1
ATOM 663 C C . PRO A 1 87 ? 6.397 -9.652 -13.168 1.00 84.50 87 PRO A C 1
ATOM 665 O O . PRO A 1 87 ? 6.736 -10.790 -12.835 1.00 84.50 87 PRO A O 1
ATOM 668 N N . ARG A 1 88 ? 7.144 -8.884 -13.967 1.00 78.50 88 ARG A N 1
ATOM 669 C CA . ARG A 1 88 ? 8.418 -9.288 -14.557 1.00 78.50 88 ARG A CA 1
ATOM 670 C C . ARG A 1 88 ? 9.468 -8.216 -14.297 1.00 78.50 88 ARG A C 1
ATOM 672 O O . ARG A 1 88 ? 9.181 -7.030 -14.400 1.00 78.50 88 ARG A O 1
ATOM 679 N N . CYS A 1 89 ? 10.684 -8.646 -13.972 1.00 73.50 89 CYS A N 1
ATOM 680 C CA . CYS A 1 89 ? 11.822 -7.732 -13.955 1.00 73.50 89 CYS A CA 1
ATOM 681 C C . CYS A 1 89 ? 12.146 -7.279 -15.378 1.00 73.50 89 CYS A C 1
ATOM 683 O O . CYS A 1 89 ? 11.838 -7.976 -16.345 1.00 73.50 89 CYS A O 1
ATOM 685 N N . TYR A 1 90 ? 12.794 -6.124 -15.485 1.00 69.00 90 TYR A N 1
ATOM 686 C CA . TYR A 1 90 ? 13.331 -5.648 -16.748 1.00 69.00 90 TYR A CA 1
ATOM 687 C C . TYR A 1 90 ? 14.310 -6.675 -17.330 1.00 69.00 90 TYR A C 1
ATOM 689 O O . TYR A 1 90 ? 15.283 -7.054 -16.677 1.00 69.00 90 TYR A O 1
ATOM 697 N N . GLU A 1 91 ? 14.047 -7.108 -18.559 1.00 72.12 91 GLU A N 1
ATOM 698 C CA . GLU A 1 91 ? 14.937 -7.977 -19.321 1.00 72.12 91 GLU A CA 1
ATOM 699 C C . GLU A 1 91 ? 15.511 -7.164 -20.489 1.00 72.12 91 GLU A C 1
ATOM 701 O O . GLU A 1 91 ? 14.747 -6.698 -21.338 1.00 72.12 91 GLU A O 1
ATOM 706 N N . PRO A 1 92 ? 16.840 -6.952 -20.551 1.00 75.00 92 PRO A N 1
ATOM 707 C CA . PRO A 1 92 ? 17.447 -6.256 -21.672 1.00 75.00 92 PRO A CA 1
ATOM 708 C C . PRO A 1 92 ? 17.233 -7.043 -22.967 1.00 75.00 92 PRO A C 1
ATOM 710 O O . PRO A 1 92 ? 17.313 -8.273 -22.984 1.00 75.00 92 PRO A O 1
ATOM 713 N N . GLN A 1 93 ? 17.049 -6.316 -24.070 1.00 70.62 93 GLN A N 1
ATOM 714 C CA . GLN A 1 93 ? 16.768 -6.882 -25.392 1.00 70.62 93 GLN A CA 1
ATOM 715 C C . GLN A 1 93 ? 17.761 -7.985 -25.807 1.00 70.62 93 GLN A C 1
ATOM 717 O O . GLN A 1 93 ? 17.360 -8.994 -26.372 1.00 70.62 93 GLN A O 1
ATOM 722 N N . ALA A 1 94 ? 19.045 -7.851 -25.460 1.00 69.88 94 ALA A N 1
ATOM 723 C CA . ALA A 1 94 ? 20.056 -8.869 -25.755 1.00 69.88 94 ALA A CA 1
ATOM 724 C C . ALA A 1 94 ? 19.751 -10.237 -25.106 1.00 69.88 94 ALA A C 1
ATOM 726 O O . ALA A 1 94 ? 19.968 -11.267 -25.739 1.00 69.88 94 ALA A O 1
ATOM 727 N N . LEU A 1 95 ? 19.206 -10.252 -23.882 1.00 66.31 95 LEU A N 1
ATOM 728 C CA . LEU A 1 95 ? 18.782 -11.486 -23.211 1.00 66.31 95 LEU A CA 1
ATOM 729 C C . LEU A 1 95 ? 17.483 -12.041 -23.806 1.00 66.31 95 LEU A C 1
ATOM 731 O O . LEU A 1 95 ? 17.362 -13.255 -23.955 1.00 66.31 95 LEU A O 1
ATOM 735 N N . LEU A 1 96 ? 16.544 -11.169 -24.191 1.00 70.38 96 LEU A N 1
ATOM 736 C CA . LEU A 1 96 ? 15.313 -11.573 -24.885 1.00 70.38 96 LEU A CA 1
ATOM 737 C C . LEU A 1 96 ? 15.610 -12.236 -26.239 1.00 70.38 96 LEU A C 1
ATOM 739 O O . LEU A 1 96 ? 14.936 -13.184 -26.629 1.00 70.38 96 LEU A O 1
ATOM 743 N N . GLU A 1 97 ? 16.653 -11.772 -26.927 1.00 75.31 97 GLU A N 1
ATOM 744 C CA . GLU A 1 97 ? 17.123 -12.306 -28.210 1.00 75.31 97 GLU A CA 1
ATOM 745 C C . GLU A 1 97 ? 18.024 -13.547 -28.069 1.00 75.31 97 GLU A C 1
ATOM 747 O O . GLU A 1 97 ? 18.582 -14.017 -29.061 1.00 75.31 97 GLU A O 1
ATOM 752 N N . GLY A 1 98 ? 18.205 -14.079 -26.853 1.00 64.00 98 GLY A N 1
ATOM 753 C CA . GLY A 1 98 ? 19.050 -15.251 -26.598 1.00 64.00 98 GLY A CA 1
ATOM 754 C C . GLY A 1 98 ? 20.542 -15.010 -26.852 1.00 64.00 98 GLY A C 1
ATOM 755 O O . GLY A 1 98 ? 21.316 -15.964 -26.953 1.00 64.00 98 GLY A O 1
ATOM 756 N N . LYS A 1 99 ? 20.966 -13.746 -26.967 1.00 61.28 99 LYS A N 1
ATOM 757 C CA . LYS A 1 99 ? 22.370 -13.386 -27.166 1.00 61.28 99 LYS A CA 1
ATOM 758 C C . LYS A 1 99 ? 23.098 -13.475 -25.830 1.00 61.28 99 LYS A C 1
ATOM 760 O O . LYS A 1 99 ? 22.660 -12.923 -24.823 1.00 61.28 99 LYS A O 1
ATOM 765 N N . ASN A 1 100 ? 24.247 -14.144 -25.833 1.00 60.59 100 ASN A N 1
ATOM 766 C CA . ASN A 1 100 ? 25.121 -14.195 -24.669 1.00 60.59 100 ASN A CA 1
ATOM 767 C C . ASN A 1 100 ? 25.758 -12.815 -24.445 1.00 60.59 100 ASN A C 1
ATOM 769 O O . ASN A 1 100 ? 26.719 -12.443 -25.120 1.00 60.59 100 ASN A O 1
ATOM 773 N N . CYS A 1 101 ? 25.218 -12.035 -23.514 1.00 57.75 101 CYS A N 1
ATOM 774 C CA . CYS A 1 101 ? 25.813 -10.777 -23.087 1.00 57.75 101 CYS A CA 1
ATOM 775 C C . CYS A 1 101 ? 26.855 -11.054 -21.992 1.00 57.75 101 CYS A C 1
ATOM 777 O O . CYS A 1 101 ? 26.593 -10.943 -20.800 1.00 57.75 101 CYS A O 1
ATOM 779 N N . GLY A 1 102 ? 28.065 -11.422 -22.423 1.00 56.62 102 GLY A N 1
ATOM 780 C CA . GLY A 1 102 ? 29.240 -11.673 -21.578 1.00 56.62 102 GLY A CA 1
ATOM 781 C C . GLY A 1 102 ? 29.847 -10.412 -20.949 1.00 56.62 102 GLY A C 1
ATOM 782 O O . GLY A 1 102 ? 31.043 -10.169 -21.087 1.00 56.62 102 GLY A O 1
ATOM 783 N N . GLY A 1 103 ? 29.029 -9.581 -20.302 1.00 59.06 103 GLY A N 1
ATOM 784 C CA . GLY A 1 103 ? 29.496 -8.429 -19.529 1.00 59.06 103 GLY A CA 1
ATOM 785 C C . GLY A 1 103 ? 29.971 -8.822 -18.122 1.00 59.06 103 GLY A C 1
ATOM 786 O O . GLY A 1 103 ? 29.623 -9.897 -17.627 1.00 59.06 103 GLY A O 1
ATOM 787 N N . PRO A 1 104 ? 30.754 -7.965 -17.444 1.00 53.16 104 PRO A N 1
ATOM 788 C CA . PRO A 1 104 ? 31.194 -8.220 -16.077 1.00 53.16 104 PRO A CA 1
ATOM 789 C C . PRO A 1 104 ? 29.992 -8.335 -15.128 1.00 53.16 104 PRO A C 1
ATOM 791 O O . PRO A 1 104 ? 29.023 -7.579 -15.223 1.00 53.16 104 PRO A O 1
ATOM 794 N N . ALA A 1 105 ? 30.069 -9.269 -14.174 1.00 57.19 105 ALA A N 1
ATOM 795 C CA . ALA A 1 105 ? 28.992 -9.577 -13.228 1.00 57.19 105 ALA A CA 1
ATOM 796 C C . ALA A 1 105 ? 28.505 -8.365 -12.406 1.00 57.19 105 ALA A C 1
ATOM 798 O O . ALA A 1 105 ? 27.384 -8.390 -11.907 1.00 57.19 105 ALA A O 1
ATOM 799 N N . SER A 1 106 ? 29.298 -7.290 -12.305 1.00 50.69 106 SER A N 1
ATOM 800 C CA . SER A 1 106 ? 28.913 -6.041 -11.635 1.00 50.69 106 SER A CA 1
ATOM 801 C C . SER A 1 106 ? 27.774 -5.293 -12.339 1.00 50.69 106 SER A C 1
ATOM 803 O O . SER A 1 106 ? 26.997 -4.618 -11.670 1.00 50.69 106 SER A O 1
ATOM 805 N N . SER A 1 107 ? 27.617 -5.445 -13.658 1.00 47.47 107 SER A N 1
ATOM 806 C CA . SER A 1 107 ? 26.535 -4.808 -14.427 1.00 47.47 107 SER A CA 1
ATOM 807 C C . SER A 1 107 ? 25.228 -5.610 -14.415 1.00 47.47 107 SER A C 1
ATOM 809 O O . SER A 1 107 ? 24.168 -5.059 -14.697 1.00 47.47 107 SER A O 1
ATOM 811 N N . PHE A 1 108 ? 25.278 -6.900 -14.065 1.00 44.62 108 PHE A N 1
ATOM 812 C CA . PHE A 1 108 ? 24.123 -7.810 -14.079 1.00 44.62 108 PHE A CA 1
ATOM 813 C C . PHE A 1 108 ? 23.408 -7.955 -12.729 1.00 44.62 108 PHE A C 1
ATOM 815 O O . PHE A 1 108 ? 22.365 -8.608 -12.666 1.00 44.62 108 PHE A O 1
ATOM 822 N N . ILE A 1 109 ? 23.919 -7.343 -11.652 1.00 51.53 109 ILE A N 1
ATOM 823 C CA . ILE A 1 109 ? 23.370 -7.503 -10.290 1.00 51.53 109 ILE A CA 1
ATOM 824 C C . ILE A 1 109 ? 21.889 -7.092 -10.200 1.00 51.53 109 ILE A C 1
ATOM 826 O O . ILE A 1 109 ? 21.150 -7.652 -9.392 1.00 51.53 109 ILE A O 1
ATOM 830 N N . LEU A 1 110 ? 21.403 -6.204 -11.074 1.00 45.19 110 LEU A N 1
ATOM 831 C CA . LEU A 1 110 ? 19.993 -5.801 -11.066 1.00 45.19 110 LEU A CA 1
ATOM 832 C C . LEU A 1 110 ? 19.026 -6.877 -11.604 1.00 45.19 110 LEU A C 1
ATOM 834 O O . LEU A 1 110 ? 17.817 -6.744 -11.437 1.00 45.19 110 LEU A O 1
ATOM 838 N N . CYS A 1 111 ? 19.530 -7.954 -12.217 1.00 44.28 111 CYS A N 1
ATOM 839 C CA . CYS A 1 111 ? 18.712 -8.998 -12.837 1.00 44.28 111 CYS A CA 1
ATOM 840 C C . CYS A 1 111 ? 18.903 -10.383 -12.193 1.00 44.28 111 CYS A C 1
ATOM 842 O O . CYS A 1 111 ? 18.800 -11.408 -12.865 1.00 44.28 111 CYS A O 1
ATOM 844 N N . VAL A 1 112 ? 19.1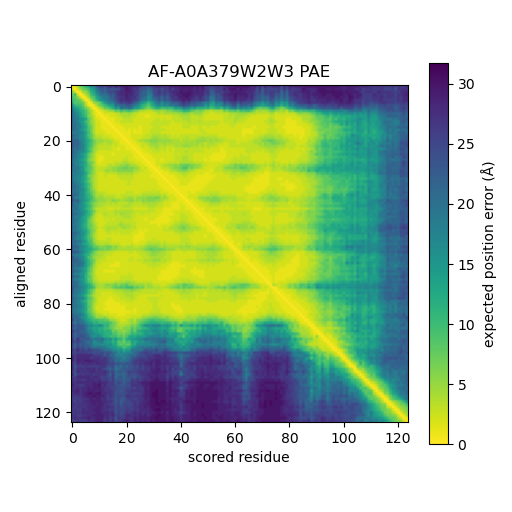49 -10.457 -10.881 1.00 42.72 112 VAL A N 1
ATOM 845 C CA . VAL A 1 112 ? 19.039 -11.733 -10.153 1.00 42.72 112 VAL A CA 1
ATOM 846 C C . VAL A 1 112 ? 17.637 -11.857 -9.567 1.00 42.72 112 VAL A C 1
ATOM 848 O O . VAL A 1 112 ? 17.378 -11.588 -8.396 1.00 42.72 112 VAL A O 1
ATOM 851 N N . GLN A 1 113 ? 16.721 -12.332 -10.407 1.00 44.22 113 GLN A N 1
ATOM 852 C CA . GLN A 1 113 ? 15.516 -13.028 -9.967 1.00 44.22 113 GLN A CA 1
ATOM 853 C C . GLN A 1 113 ? 15.931 -14.287 -9.189 1.00 44.22 113 GLN A C 1
ATOM 855 O O . GLN A 1 113 ? 16.022 -15.381 -9.751 1.00 44.22 113 GLN A O 1
ATOM 860 N N . LYS A 1 114 ? 16.177 -14.175 -7.878 1.00 36.72 114 LYS A N 1
ATOM 861 C CA . LYS A 1 114 ? 16.118 -15.361 -7.017 1.00 36.72 114 LYS A CA 1
ATOM 862 C C . LYS A 1 114 ? 14.650 -15.709 -6.791 1.00 36.72 114 LYS A C 1
ATOM 864 O O . LYS A 1 114 ? 13.962 -15.137 -5.954 1.00 36.72 114 LYS A O 1
ATOM 869 N N . LYS A 1 115 ? 14.208 -16.707 -7.553 1.00 45.22 115 LYS A N 1
ATOM 870 C CA . LYS A 1 115 ? 12.895 -17.372 -7.558 1.00 45.22 115 LYS A CA 1
ATOM 871 C C . LYS A 1 115 ? 12.561 -18.137 -6.261 1.00 45.22 115 LYS A C 1
ATOM 873 O O . LYS A 1 115 ? 11.755 -19.059 -6.278 1.00 45.22 115 LYS A O 1
ATOM 878 N N . THR A 1 116 ? 13.158 -17.778 -5.130 1.00 37.06 116 THR A N 1
ATOM 879 C CA . THR A 1 116 ? 12.951 -18.431 -3.832 1.00 37.06 116 THR A CA 1
ATOM 880 C C . THR A 1 116 ? 12.855 -17.355 -2.763 1.00 37.06 116 THR A C 1
ATOM 882 O O . THR A 1 116 ? 13.841 -16.679 -2.479 1.00 37.06 116 THR A O 1
ATOM 885 N N . GLY A 1 117 ? 11.655 -17.178 -2.208 1.00 40.44 117 GLY A N 1
ATOM 886 C CA . GLY A 1 117 ? 11.313 -16.152 -1.224 1.00 40.44 117 GLY A CA 1
ATOM 887 C C . GLY A 1 117 ? 11.981 -16.335 0.138 1.00 40.44 117 GLY A C 1
ATOM 888 O O . GLY A 1 117 ? 11.303 -16.634 1.114 1.00 40.44 117 GLY A O 1
ATOM 889 N N . VAL A 1 118 ? 13.293 -16.111 0.209 1.00 32.88 118 VAL A N 1
ATOM 890 C CA . VAL A 1 118 ? 14.042 -15.912 1.455 1.00 32.88 118 VAL A CA 1
ATOM 891 C C . VAL A 1 118 ? 15.082 -14.822 1.200 1.00 32.88 118 VAL A C 1
ATOM 893 O O . VAL A 1 118 ? 16.108 -15.059 0.565 1.00 32.88 118 VAL A O 1
ATOM 896 N N . LEU A 1 119 ? 14.805 -13.606 1.673 1.00 37.19 119 LEU A N 1
ATOM 897 C CA . LEU A 1 119 ? 15.790 -12.530 1.735 1.00 37.19 119 LEU A CA 1
ATOM 898 C C . LEU A 1 119 ? 16.590 -12.708 3.033 1.00 37.19 119 LEU A C 1
ATOM 900 O O . LEU A 1 119 ? 16.230 -12.160 4.070 1.00 37.19 119 LEU A O 1
ATOM 904 N N . ALA A 1 120 ? 17.643 -13.522 2.994 1.00 32.78 120 ALA A N 1
ATOM 905 C CA . ALA A 1 120 ? 18.648 -13.537 4.050 1.00 32.78 120 ALA A CA 1
ATOM 906 C C . ALA A 1 120 ? 19.710 -12.489 3.699 1.00 32.78 120 ALA A C 1
ATOM 908 O O . ALA A 1 120 ? 20.565 -12.722 2.844 1.00 32.78 120 ALA A O 1
ATOM 909 N N . ILE A 1 121 ? 19.629 -11.317 4.328 1.00 40.84 121 ILE A N 1
ATOM 910 C CA . ILE A 1 121 ? 20.744 -10.371 4.359 1.00 40.84 121 ILE A CA 1
ATOM 911 C C . ILE A 1 121 ? 21.672 -10.874 5.466 1.00 40.84 121 ILE A C 1
ATOM 913 O O . ILE A 1 121 ? 21.429 -10.613 6.639 1.00 40.84 121 ILE A O 1
ATOM 917 N N . SER A 1 122 ? 22.695 -11.645 5.103 1.00 30.59 122 SER A N 1
ATOM 918 C CA . SER A 1 122 ? 23.846 -11.852 5.982 1.00 30.59 122 SER A CA 1
ATOM 919 C C . SER A 1 122 ? 24.896 -10.838 5.553 1.00 30.59 122 SER A C 1
ATOM 921 O O . SER A 1 122 ? 25.472 -10.963 4.473 1.00 30.59 122 SER A O 1
ATOM 923 N N . ALA A 1 123 ? 25.063 -9.790 6.356 1.00 38.91 123 ALA A N 1
ATOM 924 C CA . ALA A 1 123 ? 26.200 -8.891 6.239 1.00 38.91 123 ALA A CA 1
ATOM 925 C C . ALA A 1 123 ? 27.462 -9.623 6.724 1.00 38.91 123 ALA A C 1
ATOM 927 O O . ALA A 1 123 ? 27.391 -10.411 7.671 1.00 38.91 123 ALA A O 1
ATOM 928 N N . ILE A 1 124 ? 28.570 -9.382 6.024 1.00 43.03 124 ILE A N 1
ATOM 929 C CA . ILE A 1 124 ? 29.939 -9.657 6.477 1.00 43.03 124 ILE A CA 1
ATOM 930 C C . ILE A 1 124 ? 30.357 -8.492 7.372 1.00 43.03 124 ILE A C 1
ATOM 932 O O . ILE A 1 124 ? 30.010 -7.347 6.998 1.00 43.03 124 ILE A O 1
#

Secondary structure (DSSP, 8-state):
----------SS-SEEEEETTS--EEE--SSSEEEEEEE-TTS-EEEEEEETTSEEEPPTTPPSEEEEEEEEETTEEEEEEEEEE-SS----HHHHTT------TTTSGGG----S--------

=== Feature glossary ===
The record interleaves many kinds of information about one protein. Here is each kind framed as the question it answers.

Q: What are the backbone torsion angles?
A: φ (phi) and ψ (psi) are the two rotatable backbone dihedrals per residue: φ is the C(i-1)–N–Cα–C torsion, ψ is the N–Cα–C–N(i+1) torsion, both in degrees on (−180°, 180°]. α-helical residues cluster near (−60°, −45°); β-strand residues near (−120°, +130°). A Ramachandran plot is simply a scatter of (φ, ψ) for every residue.

Q: What is the amino-acid chain?
A: This is the polypeptide sequence — one letter per residue, N-terminus first. Length ranges from a few dozen residues for small domains to over a thousand for large multi-domain proteins.

Q: How mobile is each atom in the crystal?
A: For experimental (PDB) structures, the B-factor (temperature factor) quantifies the positional spread of each atom in the crystal — a combination of thermal vibration and static disorder — in units of Å². High B-factors mark flexible loops or poorly resolved regions; low B-factors mark the rigid, well-ordered core.

Q: Are the domains correctly placed relative to each other?
A: Predicted Aligned Error (PAE) is an AlphaFold confidence matrix: entry (i, j) is the expected error in the position of residue j, in ångströms, when the prediction is superimposed on the true structure at residue i. Low PAE within a block of residues means that block is internally rigid and well-predicted; high PAE between two blocks means their relative placement is uncertain even if each block individually is confident.

Q: How confident is the AlphaFold model at each residue?
A: pLDDT is the predicted lDDT-Cα score: AlphaFold's confidence that the local environment of each residue (all inter-atomic distances within 15 Å) is correctly placed. It is a per-residue number between 0 and 100, with higher meaning more reliable.

Q: What family and function is it annotated with?
A: Functional annotations link the protein to curated databases. InterPro entries identify conserved domains and families by matching the sequence against member-database signatures (Pfam, PROSITE, CDD, …). Gene Ontology (GO) terms describe molecular function, biological process, and cellular component in a controlled vocabulary. CATH places the structure in a hierarchical fold classification (Class/Architecture/Topology/Homologous-superfamily). The organism is the source species.

Q: How big and how compact is the whole molecule?
A: Three whole-structure scalars: the radius of gyration (RMS distance of Cα from centroid, in Å), the count of Cα–Cα contacts (pairs closer than 8 Å and separated by more than four residues in sequence — i.e. tertiary, not local, contacts), and the bounding-box dimensions. Together they distinguish compact globular folds from extended fibres or disordered chains.

Q: What known structures does this most resemble?
A: The Foldseek neighbor list gives the closest experimentally determined structures in the PDB, ranked by structural alignment. TM-score near 1 means near-identical fold; near 0.3 means only rough topology match. This is how one finds what a novel AlphaFold prediction most resembles in the solved-structure universe.

Q: Which residues are buried vs exposed?
A: SASA measures how much of the protein is reachable by solvent. It is computed by rolling a water-sized probe over the atomic surface and summing the exposed area (Å²). Per-residue SASA distinguishes core (buried, low SASA) from surface (exposed, high SASA) residues; total SASA is a whole-molecule size measure.

Q: Which residues are in helices, strands, or loops?
A: Eight-state secondary structure (DSSP): H is the canonical α-helix, G the tighter 3₁₀-helix, I the wider π-helix; E/B are β-structure, T and S are turns and bends, and '-' is everything else. DSSP derives these from the pattern of main-chain N–H···O=C hydrogen bonds, not from the sequence.

Q: Where is each backbone atom in 3D?
A: Structure coordinates are given as an mmCIF _atom_site loop: one row per atom with element, residue name, chain id, sequence number, and x/y/z position in Å. Only the four main-chain atoms per residue are included here; side chains are omitted to keep the record compact.

Q: What if only a Cα trace is available?
A: Three-state secondary structure (P-SEA) collapses the eight DSSP classes into helix (a), strand (b), and coil (c). P-SEA assigns these from Cα geometry alone — distances and angles — without requiring backbone oxygens, so it works on any Cα trace.

Q: What do the rendered images show?
A: The six renders are orthographic views along the three Cartesian axes in both directions. Representation (cartoon, sticks, or surface) and color scheme (sequence-rainbow or by-chain) vary across proteins so the training set covers all the common visualization conventions.

Q: What does the local fold look like, residue by residue?
A: Foldseek's 3Di representation compresses backbone geometry into a per-residue letter drawn from a learned twenty-state alphabet. It captures the tertiary interaction pattern around each residue — which residues are packed against it in space, regardless of where they are in sequence.

Q: What do the diagnostic plots show?
A: The contact map is a binary N×N matrix image: pixel (i, j) is dark where Cα_i and Cα_j are within 8 Å and |i−j|>4. Because the |i−j|>4 filter removes local helical contacts, off-diagonal stripes parallel to the main diagonal indicate parallel β-sheets; stripes perpendicular to it indicate antiparallel β-sheets. The Ramachandran plot scatters every residue's (φ, ψ) pair against the sterically allowed regions. The PAE heatmap renders the predicted-aligned-error matrix.